Protein AF-A0A3B1J637-F1 (afdb_monomer)

Mean predicted aligned error: 10.83 Å

Secondary structure (DSSP, 8-state):
-TTTHHHHHHHHHHSTT----S-GGG-SEEEEEEEE-TT-THHHHHHHHHHHTS-TTSEEEEEEEEE-S-TT-----GGGG---TTEEEEEEEEETTTEE--SHHHHHHHHHHHHHHHHHHHTT-----------------

pLDDT: mean 76.86, std 14.6, range [42.56, 92.62]

Foldseek 3Di:
DCQCVVLVVLLCVLAPPDDDDPPLVPDQEAEQEQEDDPDDPVRLVVSQVVVVVRDLNHQYEYEYEYEDPDQPDDDPDSVVVHDRPSYHYAYFYAYPVPHTDDHPRSVVRSVVVSVVCRCVVVVVPPPPPDDDDDDDDDDDD

Radius of gyration: 21.26 Å; Cα contacts (8 Å, |Δi|>4): 160; chains: 1; bounding box: 40×29×85 Å

Solvent-accessible surface area (backbone atoms only — not comparable to full-atom values): 8952 Å² total; per-residue (Å²): 132,74,73,57,52,56,55,55,51,55,49,41,72,73,36,84,88,66,76,91,72,86,54,72,88,81,40,76,61,47,82,44,81,32,67,40,63,93,88,56,78,57,42,60,52,53,47,51,54,58,54,69,76,43,65,79,88,47,37,31,36,41,39,35,31,37,64,45,88,62,76,78,66,86,73,81,75,66,47,83,80,59,94,51,94,45,50,49,58,38,63,32,49,21,30,93,93,70,32,55,50,94,33,70,56,36,52,52,36,52,50,53,52,42,64,69,49,48,59,67,76,59,60,80,71,68,81,76,82,80,77,82,84,85,82,90,82,90,83,90,134

Nearest PDB structures (foldseek):
  6ian-assembly2_E  TM=4.634E-01  e=1.034E+00  Trypanosoma brucei equiperdum
  6jen-assembly1_A  TM=5.522E-01  e=4.646E+00  Phytolacca americana
  7cyw-assembly1_A  TM=3.442E-01  e=1.987E+00  Fagopyrum esculentum
  8dtg-assembly1_A  TM=3.415E-01  e=4.352E+00  Arabidopsis thaliana
  6llz-assembly2_B  TM=3.822E-01  e=6.440E+00  Fagopyrum esculentum

Sequence (141 aa):
NDRNDGFIRKLKEGIPGLREEFNVENCDVILVFCPVVSGSGTDVEAALKKLQDLSESKRTVLVVLHHTFDQELTVPDSSRSVNRENTLTVDCLFHEDRGLLQCYRNQEALEKVTQWIKPLVFTEFHQHSHSLSTPNTTTHS

Organism: Astyanax mexicanus (NCBI:txid7994)

Structure (mmCIF, N/CA/C/O backbone):
data_AF-A0A3B1J637-F1
#
_entry.id   AF-A0A3B1J637-F1
#
loop_
_atom_site.group_PDB
_atom_site.id
_atom_site.type_symbol
_atom_site.label_atom_id
_atom_site.label_alt_id
_atom_site.label_comp_id
_atom_site.label_asym_id
_atom_site.label_entity_id
_atom_site.label_seq_id
_atom_site.pdbx_PDB_ins_code
_atom_site.Cartn_x
_atom_site.Cartn_y
_atom_site.Cartn_z
_atom_site.occupancy
_atom_site.B_iso_or_equiv
_atom_site.auth_seq_id
_atom_site.auth_comp_id
_atom_site.auth_asym_id
_atom_site.auth_atom_id
_atom_site.pdbx_PDB_model_num
ATOM 1 N N . ASN A 1 1 ? -11.223 -6.053 -14.514 1.00 44.53 1 ASN A N 1
ATOM 2 C CA . ASN A 1 1 ? -11.078 -5.511 -13.148 1.00 44.53 1 ASN A CA 1
ATOM 3 C C . ASN A 1 1 ? -9.985 -6.224 -12.337 1.00 44.53 1 ASN A C 1
ATOM 5 O O . ASN A 1 1 ? -9.861 -5.947 -11.161 1.00 44.53 1 ASN A O 1
ATOM 9 N N . ASP A 1 2 ? -9.145 -7.057 -12.968 1.00 55.34 2 ASP A N 1
ATOM 10 C CA . ASP A 1 2 ? -8.258 -8.058 -12.332 1.00 55.34 2 ASP A CA 1
ATOM 11 C C . ASP A 1 2 ? -6.950 -7.496 -11.721 1.00 55.34 2 ASP A C 1
ATOM 13 O O . ASP A 1 2 ? -6.150 -8.211 -11.126 1.00 55.34 2 ASP A O 1
ATOM 17 N N . ARG A 1 3 ? -6.679 -6.195 -11.899 1.00 61.69 3 ARG A N 1
ATOM 18 C CA . ARG A 1 3 ? -5.343 -5.614 -11.670 1.00 61.69 3 ARG A CA 1
ATOM 19 C C . ARG A 1 3 ? -4.952 -5.540 -10.187 1.00 61.69 3 ARG A C 1
ATOM 21 O O . ARG A 1 3 ? -3.774 -5.648 -9.853 1.00 61.69 3 ARG A O 1
ATOM 28 N N . ASN A 1 4 ? -5.938 -5.368 -9.307 1.00 69.94 4 ASN A N 1
ATOM 29 C CA . ASN A 1 4 ? -5.725 -5.101 -7.880 1.00 69.94 4 ASN A CA 1
ATOM 30 C C . ASN A 1 4 ? -5.927 -6.351 -7.003 1.00 69.94 4 ASN A C 1
ATOM 32 O O . ASN A 1 4 ? -5.503 -6.377 -5.843 1.00 69.94 4 ASN A O 1
ATOM 36 N N . ASP A 1 5 ? -6.522 -7.405 -7.562 1.00 78.88 5 ASP A N 1
ATOM 37 C CA . ASP A 1 5 ? -6.975 -8.594 -6.834 1.00 78.88 5 ASP A CA 1
ATOM 38 C C . ASP A 1 5 ? -5.817 -9.333 -6.162 1.00 78.88 5 ASP A C 1
ATOM 40 O O . ASP A 1 5 ? -5.947 -9.829 -5.043 1.00 78.88 5 ASP A O 1
ATOM 44 N N . GLY A 1 6 ? -4.640 -9.341 -6.794 1.00 83.25 6 GLY A N 1
ATOM 45 C CA . GLY A 1 6 ? -3.441 -9.958 -6.231 1.00 83.25 6 GLY A CA 1
ATOM 46 C C . GLY A 1 6 ? -2.999 -9.327 -4.906 1.00 83.25 6 GLY A C 1
ATOM 47 O O . GLY A 1 6 ? -2.598 -10.051 -3.993 1.00 83.25 6 GLY A O 1
ATOM 48 N N . PHE A 1 7 ? -3.102 -8.000 -4.781 1.00 86.19 7 PHE A N 1
ATOM 49 C CA . PHE A 1 7 ? -2.750 -7.286 -3.552 1.00 86.19 7 PHE A CA 1
ATOM 50 C C . PHE A 1 7 ? -3.803 -7.516 -2.466 1.00 86.19 7 PHE A C 1
ATOM 52 O O . PHE A 1 7 ? -3.462 -7.891 -1.345 1.00 86.19 7 PHE A O 1
ATOM 59 N N . ILE A 1 8 ? -5.087 -7.367 -2.813 1.00 88.69 8 ILE A N 1
ATOM 60 C CA . ILE A 1 8 ? -6.207 -7.551 -1.878 1.00 88.69 8 ILE A CA 1
ATOM 61 C C . ILE A 1 8 ? -6.232 -8.985 -1.336 1.00 88.69 8 ILE A C 1
ATOM 63 O O . ILE A 1 8 ? -6.402 -9.186 -0.134 1.00 88.69 8 ILE A O 1
ATOM 67 N N . ARG A 1 9 ? -6.011 -9.990 -2.194 1.00 88.81 9 ARG A N 1
ATOM 68 C CA . ARG A 1 9 ? -5.948 -11.400 -1.789 1.00 88.81 9 ARG A CA 1
ATOM 69 C C . ARG A 1 9 ? -4.846 -11.643 -0.761 1.00 88.81 9 ARG A C 1
ATOM 71 O O . ARG A 1 9 ? -5.133 -12.178 0.305 1.00 88.81 9 ARG A O 1
ATOM 78 N N . LYS A 1 10 ? -3.616 -11.200 -1.043 1.00 88.25 10 LYS A N 1
ATOM 79 C CA . LYS A 1 10 ? -2.489 -11.352 -0.107 1.00 88.25 10 LYS A CA 1
ATOM 80 C C . LYS A 1 10 ? -2.729 -10.621 1.212 1.00 88.25 10 LYS A C 1
ATOM 82 O O . LYS A 1 10 ? -2.344 -11.109 2.270 1.00 88.25 10 LYS A O 1
ATOM 87 N N . LEU A 1 11 ? -3.396 -9.470 1.168 1.00 88.94 11 LEU A N 1
ATOM 88 C CA . LEU A 1 11 ? -3.747 -8.735 2.376 1.00 88.94 11 LEU A CA 1
ATOM 89 C C . LEU A 1 11 ? -4.765 -9.501 3.239 1.00 88.94 11 LEU A C 1
ATOM 91 O O . LEU A 1 11 ? -4.583 -9.600 4.451 1.00 88.94 11 LEU A O 1
ATOM 95 N N . LYS A 1 12 ? -5.794 -10.099 2.623 1.00 88.50 12 LYS A N 1
ATOM 96 C CA . LYS A 1 12 ? -6.778 -10.953 3.315 1.00 88.50 12 LYS A CA 1
ATOM 97 C C . LYS A 1 12 ? -6.132 -12.211 3.917 1.00 88.50 12 LYS A C 1
ATOM 99 O O . LYS A 1 12 ? -6.512 -12.620 5.008 1.00 88.50 12 LYS A O 1
ATOM 104 N N . GLU A 1 13 ? -5.132 -12.794 3.254 1.00 88.31 13 GLU A N 1
ATOM 105 C CA . GLU A 1 13 ? -4.339 -13.912 3.801 1.00 88.31 13 GLU A CA 1
ATOM 106 C C . GLU A 1 13 ? -3.532 -13.494 5.046 1.00 88.31 13 GLU A C 1
ATOM 108 O O . GLU A 1 13 ? -3.419 -14.259 6.003 1.00 88.31 13 GLU A O 1
ATOM 113 N N . GLY A 1 14 ? -2.994 -12.268 5.060 1.00 84.94 14 GLY A N 1
ATOM 114 C CA . GLY A 1 14 ? -2.208 -11.728 6.176 1.00 84.94 14 GLY A CA 1
ATOM 115 C C . GLY A 1 14 ? -3.028 -11.203 7.364 1.00 84.94 14 GLY A C 1
ATOM 116 O O . GLY A 1 14 ? -2.473 -11.029 8.458 1.00 84.94 14 GLY A O 1
ATOM 117 N N . ILE A 1 15 ? -4.327 -10.946 7.165 1.00 86.88 15 ILE A N 1
ATOM 118 C CA . ILE A 1 15 ? -5.252 -10.386 8.161 1.00 86.88 15 ILE A CA 1
ATOM 119 C C . ILE A 1 15 ? -6.551 -11.211 8.191 1.00 86.88 15 ILE A C 1
ATOM 121 O O . ILE A 1 15 ? -7.513 -10.892 7.484 1.00 86.88 15 ILE A O 1
ATOM 125 N N . PRO A 1 16 ? -6.619 -12.254 9.037 1.00 83.00 16 PRO A N 1
ATOM 126 C CA . PRO A 1 16 ? -7.848 -13.013 9.233 1.00 83.00 16 PRO A CA 1
ATOM 127 C C . PRO A 1 16 ? -9.008 -12.098 9.648 1.00 83.00 16 PRO A C 1
ATOM 129 O O . PRO A 1 16 ? -8.856 -11.266 10.538 1.00 83.00 16 PRO A O 1
ATOM 132 N N . GLY A 1 17 ? -10.168 -12.254 9.005 1.00 83.44 17 GLY A N 1
ATOM 133 C CA . GLY A 1 17 ? -11.367 -11.454 9.288 1.00 83.44 17 GLY A CA 1
ATOM 134 C C . GLY A 1 17 ? -11.489 -10.150 8.492 1.00 83.44 17 GLY A C 1
ATOM 135 O O . GLY A 1 17 ? -12.528 -9.496 8.577 1.00 83.44 17 GLY A O 1
ATOM 136 N N . LEU A 1 18 ? -10.492 -9.791 7.673 1.00 86.62 18 LEU A N 1
ATOM 137 C CA . LEU A 1 18 ? -10.594 -8.647 6.768 1.00 86.62 18 LEU A CA 1
ATOM 138 C C . LEU A 1 18 ? -11.692 -8.883 5.717 1.00 86.62 18 LEU A C 1
ATOM 140 O O . LEU A 1 18 ? -11.646 -9.852 4.954 1.00 86.62 18 LEU A O 1
ATOM 144 N N . ARG A 1 19 ? -12.669 -7.975 5.660 1.00 87.38 19 ARG A N 1
ATOM 145 C CA . ARG A 1 19 ? -13.766 -7.990 4.685 1.00 87.38 19 ARG A CA 1
ATOM 146 C C . ARG A 1 19 ? -13.602 -6.849 3.694 1.00 87.38 19 ARG A C 1
ATOM 148 O O . ARG A 1 19 ? -13.084 -5.792 4.030 1.00 87.38 19 ARG A O 1
ATOM 155 N N . GLU A 1 20 ? -14.030 -7.096 2.467 1.00 88.00 20 GLU A N 1
ATOM 156 C CA . GLU A 1 20 ? -14.083 -6.071 1.433 1.00 88.00 20 GLU A CA 1
ATOM 157 C C . GLU A 1 20 ? -15.472 -5.444 1.431 1.00 88.00 20 GLU A C 1
ATOM 159 O O . GLU A 1 20 ? -16.475 -6.156 1.465 1.00 88.00 20 GLU A O 1
ATOM 164 N N . GLU A 1 21 ? -15.504 -4.119 1.421 1.00 88.19 21 GLU A N 1
ATOM 165 C CA . GLU A 1 21 ? -16.708 -3.304 1.407 1.00 88.19 21 GLU A CA 1
ATOM 166 C C . GLU A 1 21 ? -16.495 -2.190 0.380 1.00 88.19 21 GLU A C 1
ATOM 168 O O . GLU A 1 21 ? -15.403 -1.629 0.266 1.00 88.19 21 GLU A O 1
ATOM 173 N N . PHE A 1 22 ? -17.528 -1.913 -0.407 1.00 82.81 22 PHE A N 1
ATOM 174 C CA . PHE A 1 22 ? -17.473 -0.948 -1.504 1.00 82.81 22 PHE A CA 1
ATOM 175 C C . PHE A 1 22 ? -18.165 0.363 -1.138 1.00 82.81 22 PHE A C 1
ATOM 177 O O . PHE A 1 22 ? -17.918 1.389 -1.775 1.00 82.81 22 PHE A O 1
ATOM 184 N N . ASN A 1 23 ? -18.999 0.358 -0.096 1.00 85.62 23 ASN A N 1
ATOM 185 C CA . ASN A 1 23 ? -19.481 1.581 0.510 1.00 85.62 23 ASN A CA 1
ATOM 186 C C . ASN A 1 23 ? -18.392 2.177 1.410 1.00 85.62 23 ASN A C 1
ATOM 188 O O . ASN A 1 23 ? -18.147 1.709 2.521 1.00 85.62 23 ASN A O 1
ATOM 192 N N . VAL A 1 24 ? -17.790 3.267 0.933 1.00 80.38 24 VAL A N 1
ATOM 193 C CA . VAL A 1 24 ? -16.737 4.009 1.633 1.00 80.38 24 VAL A CA 1
ATOM 194 C C . VAL A 1 24 ? -17.122 4.350 3.072 1.00 80.38 24 VAL A C 1
ATOM 196 O O . VAL A 1 24 ? -16.243 4.342 3.927 1.00 80.38 24 VAL A O 1
ATOM 199 N N . GLU A 1 25 ? -18.394 4.621 3.374 1.00 82.62 25 GLU A N 1
ATOM 200 C CA . GLU A 1 25 ? -18.876 4.973 4.718 1.00 82.62 25 GLU A CA 1
ATOM 201 C C . GLU A 1 25 ? -18.798 3.803 5.704 1.00 82.62 25 GLU A C 1
ATOM 203 O O . GLU A 1 25 ? -18.481 4.022 6.873 1.00 82.62 25 GLU A O 1
ATOM 208 N N . ASN A 1 26 ? -18.960 2.575 5.218 1.00 86.00 26 ASN A N 1
ATOM 209 C CA . ASN A 1 26 ? -18.907 1.353 6.021 1.00 86.00 26 ASN A CA 1
ATOM 210 C C . ASN A 1 26 ? -17.478 0.808 6.189 1.00 86.00 26 ASN A C 1
ATOM 212 O O . ASN A 1 26 ? -17.262 -0.112 6.972 1.00 86.00 26 ASN A O 1
ATOM 216 N N . CYS A 1 27 ? -16.498 1.359 5.465 1.00 87.00 27 CYS A N 1
ATOM 217 C CA . CYS A 1 27 ? -15.108 0.921 5.551 1.00 87.00 27 CYS A CA 1
ATOM 218 C C . CYS A 1 27 ? -14.373 1.530 6.753 1.00 87.00 27 CYS A C 1
ATOM 220 O O . CYS A 1 27 ? -14.361 2.754 6.929 1.00 87.00 27 CYS A O 1
ATOM 222 N N . ASP A 1 28 ? -13.648 0.688 7.492 1.00 87.56 28 ASP A N 1
ATOM 223 C CA . ASP A 1 28 ? -12.668 1.114 8.502 1.00 87.56 28 ASP A CA 1
ATOM 224 C C . ASP A 1 28 ? -11.366 1.622 7.866 1.00 87.56 28 ASP A C 1
ATOM 226 O O . ASP A 1 28 ? -10.693 2.512 8.395 1.00 87.56 28 ASP A O 1
ATOM 230 N N . VAL A 1 29 ? -11.011 1.044 6.713 1.00 88.38 29 VAL A N 1
ATOM 231 C CA . VAL A 1 29 ? -9.815 1.369 5.932 1.00 88.38 29 VAL A CA 1
ATOM 232 C C . VAL A 1 29 ? -10.167 1.441 4.454 1.00 88.38 29 VAL A C 1
ATOM 234 O O . VAL A 1 29 ? -10.853 0.569 3.926 1.00 88.38 29 VAL A O 1
ATOM 237 N N . ILE A 1 30 ? -9.659 2.465 3.773 1.00 89.44 30 ILE A N 1
ATOM 238 C CA . ILE A 1 30 ? -9.839 2.657 2.333 1.00 89.44 30 ILE A CA 1
ATOM 239 C C . ILE A 1 30 ? -8.529 2.313 1.621 1.00 89.44 30 ILE A C 1
ATOM 241 O O . ILE A 1 30 ? -7.479 2.850 1.969 1.00 89.44 30 ILE A O 1
ATOM 245 N N . LEU A 1 31 ? -8.577 1.438 0.616 1.00 89.50 31 LEU A N 1
ATOM 246 C CA . LEU A 1 31 ? -7.442 1.160 -0.268 1.00 89.50 31 LEU A CA 1
ATOM 247 C C . LEU A 1 31 ? -7.596 1.964 -1.563 1.00 89.50 31 LEU A C 1
ATOM 249 O O . LEU A 1 31 ? -8.600 1.834 -2.261 1.00 89.50 31 LEU A O 1
ATOM 253 N N . VAL A 1 32 ? -6.593 2.770 -1.903 1.00 88.19 32 VAL A N 1
ATOM 254 C CA . VAL A 1 32 ? -6.544 3.547 -3.146 1.00 88.19 32 VAL A CA 1
ATOM 255 C C . VAL A 1 32 ? -5.395 3.031 -3.998 1.00 88.19 32 VAL A C 1
ATOM 257 O O . VAL A 1 32 ? -4.235 3.159 -3.622 1.00 88.19 32 VAL A O 1
ATOM 260 N N . PHE A 1 33 ? -5.712 2.452 -5.154 1.00 87.25 33 PHE A N 1
ATOM 261 C CA . PHE A 1 33 ? -4.713 1.967 -6.105 1.00 87.25 33 PHE A CA 1
ATOM 262 C C . PHE A 1 33 ? -4.384 3.050 -7.133 1.00 87.25 33 PHE A C 1
ATOM 264 O O . PHE A 1 33 ? -5.271 3.551 -7.824 1.00 87.25 33 PHE A O 1
ATOM 271 N N . CYS A 1 34 ? -3.102 3.383 -7.246 1.00 86.44 34 CYS A N 1
ATOM 272 C CA . CYS A 1 34 ? -2.575 4.385 -8.161 1.00 86.44 34 CYS A CA 1
ATOM 273 C C . CYS A 1 34 ? -1.557 3.736 -9.109 1.00 86.44 34 CYS A C 1
ATOM 275 O O . CYS A 1 34 ? -0.372 3.679 -8.776 1.00 86.44 34 CYS A O 1
ATOM 277 N N . PRO A 1 35 ? -1.981 3.206 -10.269 1.00 82.12 35 PRO A N 1
ATOM 278 C CA . PRO A 1 35 ? -1.044 2.751 -11.285 1.00 82.12 35 PRO A CA 1
ATOM 279 C C . PRO A 1 35 ? -0.241 3.924 -11.839 1.00 82.12 35 PRO A C 1
ATOM 281 O O . PRO A 1 35 ? -0.808 4.876 -12.360 1.00 82.12 35 PRO A O 1
ATOM 284 N N . VAL A 1 36 ? 1.081 3.830 -11.729 1.00 78.25 36 VAL A N 1
ATOM 285 C CA . VAL A 1 36 ? 2.037 4.752 -12.335 1.00 78.25 36 VAL A CA 1
ATOM 286 C C . VAL A 1 36 ? 2.563 4.084 -13.593 1.00 78.25 36 VAL A C 1
ATOM 288 O O . VAL A 1 36 ? 3.385 3.163 -13.549 1.00 78.25 36 VAL A O 1
ATOM 291 N N . VAL A 1 37 ? 2.051 4.546 -14.726 1.00 65.88 37 VAL A N 1
ATOM 292 C CA . VAL A 1 37 ? 2.668 4.309 -16.027 1.00 65.88 37 VAL A CA 1
ATOM 293 C C . VAL A 1 37 ? 3.708 5.403 -16.230 1.00 65.88 37 VAL A C 1
ATOM 295 O O . VAL A 1 37 ? 3.439 6.590 -16.061 1.00 65.88 37 VAL A O 1
ATOM 298 N N . SER A 1 38 ? 4.940 4.997 -16.509 1.00 54.78 38 SER A N 1
ATOM 299 C CA . SER A 1 38 ? 6.074 5.893 -16.717 1.00 54.78 38 SER A CA 1
ATOM 300 C C . SER A 1 38 ? 5.726 6.998 -17.725 1.00 54.78 38 SER A C 1
ATOM 302 O O . SER A 1 38 ? 5.526 6.723 -18.904 1.00 54.78 38 SER A O 1
ATOM 304 N N . GLY A 1 39 ? 5.669 8.257 -17.268 1.00 53.75 39 GLY A N 1
ATOM 305 C CA . GLY A 1 39 ? 5.549 9.415 -18.164 1.00 53.75 39 GLY A CA 1
ATOM 306 C C . GLY A 1 39 ? 4.815 10.642 -17.626 1.00 53.75 39 GLY A C 1
ATOM 307 O O . GLY A 1 39 ? 5.074 11.741 -18.111 1.00 53.75 39 GLY A O 1
ATOM 308 N N . SER A 1 40 ? 3.952 10.518 -16.618 1.00 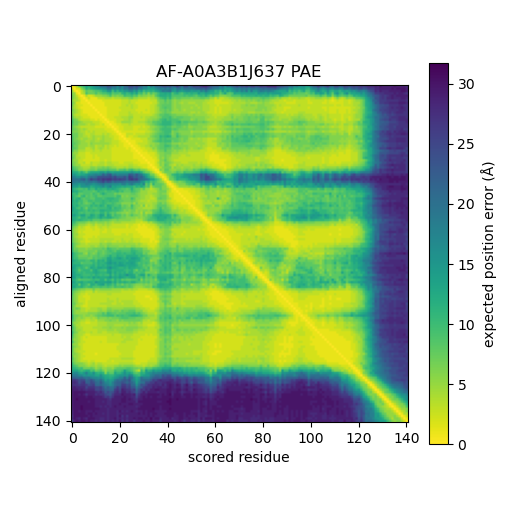52.44 40 SER A N 1
ATOM 309 C CA . SER A 1 40 ? 3.200 11.673 -16.118 1.00 52.44 40 SER A CA 1
ATOM 310 C C . SER A 1 40 ? 2.994 11.607 -14.610 1.00 52.44 40 SER A C 1
ATOM 312 O O . SER A 1 40 ? 2.316 10.726 -14.100 1.00 52.44 40 SER A O 1
ATOM 314 N N . GLY A 1 41 ? 3.523 12.590 -13.875 1.00 55.19 41 GLY A N 1
ATOM 315 C CA . GLY A 1 41 ? 3.244 12.773 -12.440 1.00 55.19 41 GLY A CA 1
ATOM 316 C C . GLY A 1 41 ? 1.765 13.042 -12.108 1.00 55.19 41 GLY A C 1
ATOM 317 O O . GLY A 1 41 ? 1.420 13.223 -10.945 1.00 55.19 41 GLY A O 1
ATOM 318 N N . THR A 1 42 ? 0.889 13.042 -13.117 1.00 62.44 42 THR A N 1
ATOM 319 C CA . THR A 1 42 ? -0.553 13.272 -13.017 1.00 62.44 42 THR A CA 1
ATOM 320 C C . THR A 1 42 ? -1.286 12.167 -12.273 1.00 62.44 42 THR A C 1
ATOM 322 O O . THR A 1 42 ? -2.285 12.452 -11.620 1.00 62.44 42 THR A O 1
ATOM 325 N N . ASP A 1 43 ? -0.822 10.918 -12.352 1.00 70.50 43 ASP A N 1
ATOM 326 C CA . ASP A 1 43 ? -1.568 9.789 -11.785 1.00 70.50 43 ASP A CA 1
ATOM 327 C C . ASP A 1 43 ? -1.535 9.812 -10.253 1.00 70.50 43 ASP A C 1
ATOM 329 O O . ASP A 1 43 ? -2.568 9.653 -9.597 1.00 70.50 43 ASP A O 1
ATOM 333 N N . VAL A 1 44 ? -0.366 10.124 -9.682 1.00 69.31 44 VAL A N 1
ATOM 334 C CA . VAL A 1 44 ? -0.193 10.286 -8.232 1.00 69.31 44 VAL A CA 1
ATOM 335 C C . VAL A 1 44 ? -0.945 11.518 -7.733 1.00 69.31 44 VAL A C 1
ATOM 337 O O . VAL A 1 44 ? -1.652 11.435 -6.732 1.00 69.31 44 VAL A O 1
ATOM 340 N N . GLU A 1 45 ? -0.868 12.646 -8.443 1.00 73.00 45 GLU A N 1
ATOM 341 C CA . GLU A 1 45 ? -1.595 13.867 -8.073 1.00 73.00 45 GLU A CA 1
ATOM 342 C C . GLU A 1 45 ? -3.121 13.676 -8.131 1.00 73.00 45 GLU A C 1
ATOM 344 O O . GLU A 1 45 ? -3.846 14.108 -7.234 1.00 73.00 45 GLU A O 1
ATOM 349 N N . ALA A 1 46 ? -3.631 12.958 -9.136 1.00 76.62 46 ALA A N 1
ATOM 350 C CA . ALA A 1 46 ? -5.048 12.625 -9.235 1.00 76.62 46 ALA A CA 1
ATOM 351 C C . ALA A 1 46 ? -5.502 11.681 -8.111 1.00 76.62 46 ALA A C 1
ATOM 353 O O . ALA A 1 46 ? -6.607 11.839 -7.582 1.00 76.62 46 ALA A O 1
ATOM 354 N N . ALA A 1 47 ? -4.662 10.716 -7.721 1.00 76.44 47 ALA A N 1
ATOM 355 C CA . ALA A 1 47 ? -4.923 9.873 -6.559 1.00 76.44 47 ALA A CA 1
ATOM 356 C C . ALA A 1 47 ? -4.946 10.704 -5.268 1.00 76.44 47 ALA A C 1
ATOM 358 O O . ALA A 1 47 ? -5.880 10.575 -4.482 1.00 76.44 47 ALA A O 1
ATOM 359 N N . LEU A 1 48 ? -3.989 11.618 -5.089 1.00 73.06 48 LEU A N 1
ATOM 360 C CA . LEU A 1 48 ? -3.942 12.554 -3.962 1.00 73.06 48 LEU A CA 1
ATOM 361 C C . LEU A 1 48 ? -5.179 13.448 -3.884 1.00 73.06 48 LEU A C 1
ATOM 363 O O . LEU A 1 48 ? -5.727 13.637 -2.802 1.00 73.06 48 LEU A O 1
ATOM 367 N N . LYS A 1 49 ? -5.669 13.954 -5.016 1.00 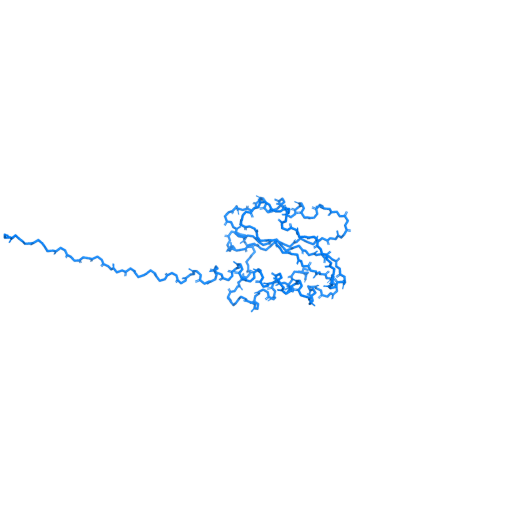76.00 49 LYS A N 1
ATOM 368 C CA . LYS A 1 49 ? -6.902 14.743 -5.046 1.00 76.00 49 LYS A CA 1
ATOM 369 C C . LYS A 1 49 ? -8.109 13.923 -4.585 1.00 76.00 49 LYS A C 1
ATOM 371 O O . LYS A 1 49 ? -8.860 14.375 -3.732 1.00 76.00 49 LYS A O 1
ATOM 376 N N . LYS A 1 50 ? -8.243 12.682 -5.063 1.00 76.62 50 LYS A N 1
ATOM 377 C CA . LYS A 1 50 ? -9.291 11.763 -4.580 1.00 76.62 50 LYS A CA 1
ATOM 378 C C . LYS A 1 50 ? -9.152 11.463 -3.087 1.00 76.62 50 LYS A C 1
ATOM 380 O O . LYS A 1 50 ? -10.158 11.274 -2.418 1.00 76.62 50 LYS A O 1
ATOM 385 N N . LEU A 1 51 ? -7.925 11.417 -2.562 1.00 76.25 51 LEU A N 1
ATOM 386 C CA . LEU A 1 51 ? -7.676 11.244 -1.130 1.00 76.25 51 LEU A CA 1
ATOM 387 C C . LEU A 1 51 ? -8.142 12.446 -0.302 1.00 76.25 51 LEU A C 1
ATOM 389 O O . LEU A 1 51 ? -8.580 12.241 0.825 1.00 76.25 51 LEU A O 1
ATOM 393 N N . GLN A 1 52 ? -8.056 13.667 -0.838 1.00 73.06 52 GLN A N 1
ATOM 394 C CA . GLN A 1 52 ? -8.556 14.879 -0.173 1.00 73.06 52 GLN A CA 1
ATOM 395 C C . GLN A 1 52 ? -10.086 14.908 -0.092 1.00 73.06 52 GLN A C 1
ATOM 397 O O . GLN A 1 52 ? -10.631 15.450 0.863 1.00 73.06 52 GLN A O 1
ATOM 402 N N . ASP A 1 53 ? -10.776 14.286 -1.052 1.00 76.81 53 ASP A N 1
ATOM 403 C CA . ASP A 1 53 ? -12.239 14.157 -1.029 1.00 76.81 53 ASP A CA 1
ATOM 404 C C . ASP A 1 53 ? -12.726 13.131 0.019 1.00 76.81 53 ASP A C 1
ATOM 406 O O . ASP A 1 53 ? -13.912 13.082 0.351 1.00 76.81 53 ASP A O 1
ATOM 410 N N . LEU A 1 54 ? -11.827 12.295 0.556 1.00 76.31 54 LEU A N 1
ATOM 411 C CA . LEU A 1 54 ? -12.145 11.339 1.616 1.00 76.31 54 LEU A CA 1
ATOM 412 C C . LEU A 1 54 ? -12.065 12.000 2.992 1.00 76.31 54 LEU A C 1
ATOM 414 O O . LEU A 1 54 ? -11.183 12.807 3.270 1.00 76.31 54 LEU A O 1
ATOM 418 N N . SER A 1 55 ? -12.945 11.577 3.902 1.00 73.19 55 SER A N 1
ATOM 419 C CA . SER A 1 55 ? -12.937 12.070 5.281 1.00 73.19 55 SER A CA 1
ATOM 420 C C . SER A 1 55 ? -11.563 11.890 5.935 1.00 73.19 55 SER A C 1
ATOM 422 O O . SER A 1 55 ? -11.013 10.787 5.957 1.00 73.19 55 SER A O 1
ATOM 424 N N . GLU A 1 56 ? -11.011 12.959 6.512 1.00 73.38 56 GLU A N 1
ATOM 425 C CA . GLU A 1 56 ? -9.697 12.949 7.169 1.00 73.38 56 GLU A CA 1
ATOM 426 C C . GLU A 1 56 ? -9.612 11.977 8.354 1.00 73.38 56 GLU A C 1
ATOM 428 O O . GLU A 1 56 ? -8.518 11.544 8.709 1.00 73.38 56 GLU A O 1
ATOM 433 N N . SER A 1 57 ? -10.754 11.573 8.918 1.00 76.44 57 SER A N 1
ATOM 434 C CA . SER A 1 57 ? -10.839 10.585 9.997 1.00 76.44 57 SER A CA 1
ATOM 435 C C 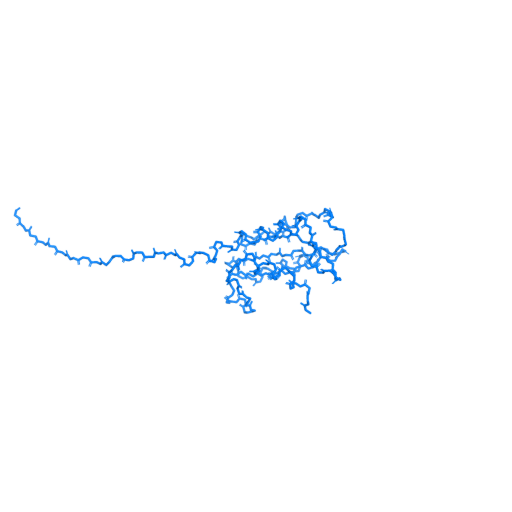. SER A 1 57 ? -10.643 9.141 9.525 1.00 76.44 57 SER A C 1
ATOM 437 O O . SER A 1 57 ? -10.297 8.276 10.332 1.00 76.44 57 SER A O 1
ATOM 439 N N . LYS A 1 58 ? -10.842 8.855 8.230 1.00 83.00 58 LYS A N 1
ATOM 440 C CA . LYS A 1 58 ? -10.720 7.497 7.695 1.00 83.00 58 LYS A CA 1
ATOM 441 C C . LYS A 1 58 ? -9.285 7.170 7.328 1.00 83.00 58 LYS A C 1
ATOM 443 O O . LYS A 1 58 ? -8.652 7.831 6.501 1.00 83.00 58 LYS A O 1
ATOM 448 N N . ARG A 1 59 ? -8.808 6.063 7.893 1.00 88.19 59 ARG A N 1
ATOM 449 C CA . ARG A 1 59 ? -7.527 5.465 7.541 1.00 88.19 59 ARG A CA 1
ATOM 450 C C . ARG A 1 59 ? -7.518 5.097 6.066 1.00 88.19 59 ARG A C 1
ATOM 452 O O . ARG A 1 59 ? -8.393 4.382 5.585 1.00 88.19 59 ARG A O 1
ATOM 459 N N . THR A 1 60 ? -6.527 5.601 5.345 1.00 90.06 60 THR A N 1
ATOM 460 C CA . THR A 1 60 ? -6.368 5.334 3.920 1.00 90.06 60 THR A CA 1
ATOM 461 C C . THR A 1 60 ? -4.997 4.743 3.615 1.00 90.06 60 THR A C 1
ATOM 463 O O . THR A 1 60 ? -3.997 5.157 4.191 1.00 90.06 60 THR A O 1
ATOM 466 N N . VAL A 1 61 ? -4.937 3.781 2.699 1.00 91.00 61 VAL A N 1
ATOM 467 C CA . VAL A 1 61 ? -3.684 3.254 2.154 1.00 91.00 61 VAL A CA 1
ATOM 468 C C . VAL A 1 61 ? -3.613 3.606 0.678 1.00 91.00 61 VAL A C 1
ATOM 470 O O . VAL A 1 61 ? -4.444 3.150 -0.106 1.00 91.00 61 VAL A O 1
ATOM 473 N N . LEU A 1 62 ? -2.614 4.394 0.294 1.00 90.62 62 LEU A N 1
ATOM 474 C CA . LEU A 1 62 ? -2.275 4.650 -1.099 1.00 90.62 62 LEU A CA 1
ATOM 475 C C . LEU A 1 62 ? -1.275 3.591 -1.573 1.00 90.62 62 LEU A C 1
ATOM 477 O O . LEU A 1 62 ? -0.127 3.565 -1.133 1.00 90.62 62 LEU A O 1
ATOM 481 N N . VAL A 1 63 ? -1.718 2.722 -2.476 1.00 90.25 63 VAL A N 1
ATOM 482 C CA . VAL A 1 63 ? -0.895 1.693 -3.115 1.00 90.25 63 VAL A CA 1
ATOM 483 C C . VAL A 1 63 ? -0.479 2.200 -4.491 1.00 90.25 63 VAL A C 1
ATOM 485 O O . VAL A 1 63 ? -1.271 2.194 -5.435 1.00 90.25 63 VAL A O 1
ATOM 488 N N . VAL A 1 64 ? 0.766 2.652 -4.605 1.00 88.56 64 VAL A N 1
ATOM 489 C CA . VAL A 1 64 ? 1.347 3.132 -5.862 1.00 88.56 64 VAL A CA 1
ATOM 490 C C . VAL A 1 64 ? 1.883 1.929 -6.636 1.00 88.56 64 VAL A C 1
ATOM 492 O O . VAL A 1 64 ? 2.794 1.248 -6.175 1.00 88.56 64 VAL A O 1
ATOM 495 N N . LEU A 1 65 ? 1.296 1.627 -7.793 1.00 88.00 65 LEU A N 1
ATOM 496 C CA . LEU A 1 65 ? 1.648 0.469 -8.619 1.00 88.00 65 LEU A CA 1
ATOM 497 C C . LEU A 1 65 ? 2.547 0.915 -9.775 1.00 88.00 65 LEU A C 1
ATOM 499 O O . LEU A 1 65 ? 2.065 1.397 -10.795 1.00 88.00 65 LEU A O 1
ATOM 503 N N . HIS A 1 66 ? 3.852 0.726 -9.633 1.00 87.62 66 HIS A N 1
ATOM 504 C CA . HIS A 1 66 ? 4.840 1.013 -10.668 1.00 87.62 66 HIS A CA 1
ATOM 505 C C . HIS A 1 66 ? 4.832 -0.095 -11.714 1.00 87.62 66 HIS A C 1
ATOM 507 O O . HIS A 1 66 ? 5.145 -1.251 -11.409 1.00 87.62 66 HIS A O 1
ATOM 513 N N . HIS A 1 67 ? 4.468 0.257 -12.946 1.00 86.44 67 HIS A N 1
ATOM 514 C CA . HIS A 1 67 ? 4.445 -0.697 -14.046 1.00 86.44 67 HIS A CA 1
ATOM 515 C C . HIS A 1 67 ? 5.869 -1.048 -14.499 1.00 86.44 67 HIS A C 1
ATOM 517 O O . HIS A 1 67 ? 6.579 -0.207 -15.050 1.00 86.44 67 HIS A O 1
ATOM 523 N N . THR A 1 68 ? 6.296 -2.290 -14.270 1.00 85.44 68 THR A N 1
ATOM 524 C CA . THR A 1 68 ? 7.637 -2.764 -14.633 1.00 85.44 68 THR A CA 1
ATOM 525 C C . THR A 1 68 ? 7.705 -4.289 -14.704 1.00 85.44 68 THR A C 1
ATOM 527 O O . THR A 1 68 ? 6.950 -4.992 -14.037 1.00 85.44 68 THR A O 1
ATOM 530 N N . PHE A 1 69 ? 8.655 -4.812 -15.480 1.00 83.56 69 PHE A N 1
ATOM 531 C CA . PHE A 1 69 ? 9.082 -6.214 -15.396 1.00 83.56 69 PHE A CA 1
ATOM 532 C C . PHE A 1 69 ? 10.256 -6.423 -14.430 1.00 83.56 69 PHE A C 1
ATOM 534 O O . PHE A 1 69 ? 10.493 -7.550 -13.991 1.00 83.56 69 PHE A O 1
ATOM 541 N N . ASP A 1 70 ? 10.996 -5.357 -14.126 1.00 84.50 70 ASP A N 1
ATOM 542 C CA . ASP A 1 70 ? 12.173 -5.382 -13.265 1.00 84.50 70 ASP A CA 1
ATOM 543 C C . ASP A 1 70 ? 11.749 -5.450 -11.793 1.00 84.50 70 ASP A C 1
ATOM 545 O O . ASP A 1 70 ? 11.125 -4.528 -11.271 1.00 84.50 70 ASP A O 1
ATOM 549 N N . GLN A 1 71 ? 12.083 -6.558 -11.130 1.00 82.94 71 GLN A N 1
ATOM 550 C CA . GLN A 1 71 ? 11.759 -6.818 -9.725 1.00 82.94 71 GLN A CA 1
ATOM 551 C C . GLN A 1 71 ? 12.679 -6.081 -8.745 1.00 82.94 71 GLN A C 1
ATOM 553 O O . GLN A 1 71 ? 12.337 -5.969 -7.565 1.00 82.94 71 GLN A O 1
ATOM 558 N N . GLU A 1 72 ? 13.818 -5.587 -9.228 1.00 81.69 72 GLU A N 1
ATOM 559 C CA . GLU A 1 72 ? 14.838 -4.873 -8.459 1.00 81.69 72 GLU A CA 1
ATOM 560 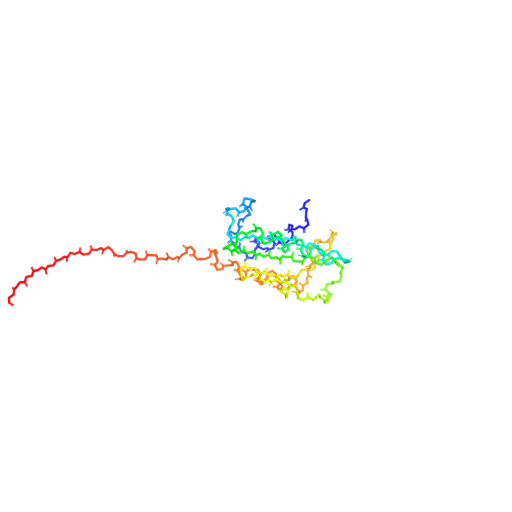C C . GLU A 1 72 ? 14.804 -3.361 -8.722 1.00 81.69 72 GLU A C 1
ATOM 562 O O . GLU A 1 72 ? 15.581 -2.610 -8.126 1.00 81.69 72 GLU A O 1
ATOM 567 N N . LEU A 1 73 ? 13.865 -2.900 -9.563 1.00 80.75 73 LEU A N 1
ATOM 568 C CA . LEU A 1 73 ? 13.693 -1.493 -9.910 1.00 80.75 73 LEU A CA 1
ATOM 569 C C . LEU A 1 73 ? 13.704 -0.643 -8.643 1.00 80.75 73 LEU A C 1
ATOM 571 O O . LEU A 1 73 ? 12.881 -0.838 -7.753 1.00 80.75 73 LEU A O 1
ATOM 575 N N . THR A 1 74 ? 14.592 0.338 -8.547 1.00 77.25 74 THR A N 1
ATOM 576 C CA . THR A 1 74 ? 14.555 1.300 -7.442 1.00 77.25 74 THR A CA 1
ATOM 577 C C . THR A 1 74 ? 13.561 2.40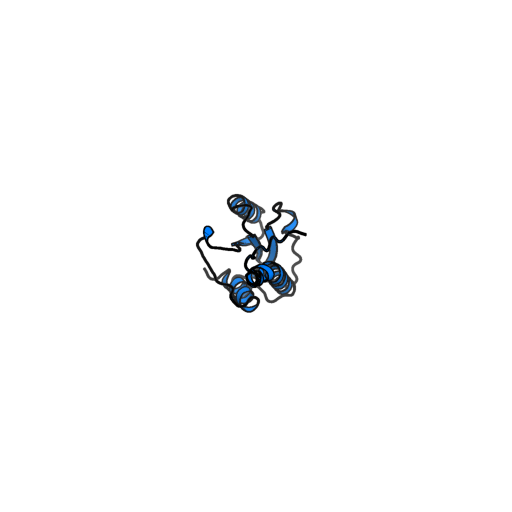1 -7.787 1.00 77.25 74 THR A C 1
ATOM 579 O O . THR A 1 74 ? 13.755 3.121 -8.762 1.00 77.25 74 THR A O 1
ATOM 582 N N . VAL A 1 75 ? 12.484 2.511 -7.008 1.00 75.56 75 VAL A N 1
ATOM 583 C CA . VAL A 1 75 ? 11.480 3.572 -7.168 1.00 75.56 75 VAL A CA 1
ATOM 584 C C . VAL A 1 75 ? 11.673 4.616 -6.070 1.00 75.56 75 VAL A C 1
ATOM 586 O O . VAL A 1 75 ? 12.064 4.249 -4.956 1.00 75.56 75 VAL A O 1
ATOM 589 N N . PRO A 1 76 ? 11.453 5.907 -6.364 1.00 73.50 76 PRO A N 1
ATOM 590 C CA . PRO A 1 76 ? 11.440 6.931 -5.331 1.00 73.50 76 PRO A CA 1
ATOM 591 C C . PRO A 1 76 ? 10.320 6.653 -4.321 1.00 73.50 76 PRO A C 1
ATOM 593 O O . PRO A 1 76 ? 9.268 6.134 -4.683 1.00 73.50 76 PRO A O 1
ATOM 596 N N . ASP A 1 77 ? 10.561 7.010 -3.061 1.00 76.19 77 ASP A N 1
ATOM 597 C CA . ASP A 1 77 ? 9.581 6.872 -1.983 1.00 76.19 77 ASP A CA 1
ATOM 598 C C . ASP A 1 77 ? 8.427 7.864 -2.185 1.00 76.19 77 ASP A C 1
ATOM 600 O O . ASP A 1 77 ? 8.591 9.077 -1.988 1.00 76.19 77 ASP A O 1
ATOM 604 N N . SER A 1 78 ? 7.265 7.344 -2.590 1.00 78.38 78 SER A N 1
ATOM 605 C CA . SER A 1 78 ? 6.084 8.154 -2.905 1.00 78.38 78 SER A CA 1
ATOM 606 C C . SER A 1 78 ? 5.427 8.755 -1.660 1.00 78.38 78 SER A C 1
ATOM 608 O O . SER A 1 78 ? 4.641 9.696 -1.776 1.00 78.38 78 SER A O 1
ATOM 610 N N . SER A 1 79 ? 5.764 8.273 -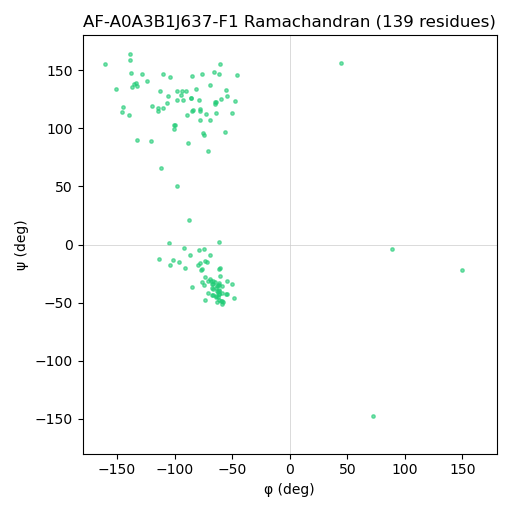0.455 1.00 75.38 79 SER A N 1
ATOM 611 C CA . SER A 1 79 ? 5.223 8.819 0.798 1.00 75.38 79 SER A CA 1
ATOM 612 C C . SER A 1 79 ? 5.564 10.299 0.993 1.00 75.38 79 SER A C 1
ATOM 614 O O . SER A 1 79 ? 4.786 11.043 1.583 1.00 75.38 79 SER A O 1
ATOM 616 N N . ARG A 1 80 ? 6.680 10.760 0.413 1.00 72.50 80 ARG A N 1
ATOM 617 C CA . ARG A 1 80 ? 7.130 12.160 0.457 1.00 72.50 80 ARG A CA 1
ATOM 618 C C . ARG A 1 80 ? 6.154 13.146 -0.184 1.00 72.50 80 ARG A C 1
ATOM 620 O O . ARG A 1 80 ? 6.222 14.336 0.109 1.00 72.50 80 ARG A O 1
ATOM 627 N N . SER A 1 81 ? 5.276 12.670 -1.062 1.00 68.38 81 SER A N 1
ATOM 628 C CA . SER A 1 81 ? 4.281 13.490 -1.757 1.00 68.38 81 SER A CA 1
ATOM 629 C C . SER A 1 81 ? 2.936 13.551 -1.027 1.00 68.38 81 SER A C 1
ATOM 631 O O . SER A 1 81 ? 2.037 14.256 -1.480 1.00 68.38 81 SER A O 1
ATOM 633 N N . VAL A 1 82 ? 2.779 12.834 0.091 1.00 74.31 82 VAL A N 1
ATOM 634 C CA . VAL A 1 82 ? 1.513 12.727 0.823 1.00 74.31 82 VAL A CA 1
ATOM 635 C C . VAL A 1 82 ? 1.607 13.470 2.153 1.00 74.31 82 VAL A C 1
ATOM 637 O O . VAL A 1 82 ? 2.374 13.095 3.033 1.00 74.31 82 VAL A O 1
ATOM 640 N N . ASN A 1 83 ? 0.787 14.508 2.327 1.00 70.50 83 ASN A N 1
ATOM 641 C CA . ASN A 1 83 ? 0.697 15.277 3.572 1.00 70.50 83 ASN A CA 1
ATOM 642 C C . ASN A 1 83 ? -0.660 15.041 4.259 1.00 70.50 83 ASN A C 1
ATOM 644 O O . ASN A 1 83 ? -1.508 15.929 4.295 1.00 70.50 83 ASN A O 1
ATOM 648 N N . ARG A 1 84 ? -0.908 13.806 4.717 1.00 76.12 84 ARG A N 1
ATOM 649 C CA . ARG A 1 84 ? -2.140 13.423 5.429 1.00 76.12 84 ARG A CA 1
ATOM 650 C C . ARG A 1 84 ? -1.825 12.362 6.482 1.00 76.12 84 ARG A C 1
ATOM 652 O O . ARG A 1 84 ? -1.482 11.239 6.127 1.00 76.12 84 ARG A O 1
ATOM 659 N N . GLU A 1 85 ? -1.977 12.700 7.765 1.00 74.88 85 GLU A N 1
ATOM 660 C CA . GLU A 1 85 ? -1.548 11.852 8.896 1.00 74.88 85 GLU A CA 1
ATOM 661 C C . GLU A 1 85 ? -2.201 10.459 8.909 1.00 74.88 85 GLU A C 1
ATOM 663 O O . GLU A 1 85 ? -1.553 9.466 9.229 1.00 74.88 85 GLU A O 1
ATOM 668 N N . ASN A 1 86 ? -3.466 10.354 8.489 1.00 84.88 86 ASN A N 1
ATOM 669 C CA . ASN A 1 86 ? -4.197 9.082 8.420 1.00 84.88 86 ASN A CA 1
ATOM 670 C C . ASN A 1 86 ? -3.996 8.324 7.096 1.00 84.88 86 ASN A C 1
ATOM 672 O O . ASN A 1 86 ? -4.833 7.495 6.728 1.00 84.88 86 ASN A O 1
ATOM 676 N N . THR A 1 87 ? -2.918 8.611 6.356 1.00 88.81 87 THR A N 1
ATOM 677 C CA . THR A 1 87 ? -2.604 7.946 5.085 1.00 88.81 87 THR A CA 1
ATOM 678 C C . THR A 1 87 ? -1.264 7.220 5.132 1.00 88.81 87 THR A C 1
ATOM 680 O O . THR A 1 87 ? -0.214 7.837 5.281 1.00 88.81 87 THR A O 1
ATOM 683 N N . LEU A 1 88 ? -1.294 5.902 4.935 1.00 90.31 88 LEU A N 1
ATOM 684 C CA . LEU A 1 88 ? -0.104 5.098 4.666 1.00 90.31 88 LEU A CA 1
ATOM 685 C C . LEU A 1 88 ? 0.125 5.039 3.153 1.00 90.31 88 LEU A C 1
ATOM 687 O O . LEU A 1 88 ? -0.796 4.726 2.407 1.00 90.31 88 LEU A O 1
ATOM 691 N N . THR A 1 89 ? 1.348 5.290 2.694 1.00 90.62 89 THR A N 1
ATOM 692 C CA . THR A 1 89 ? 1.707 5.143 1.274 1.00 90.62 89 THR A CA 1
ATOM 693 C C . THR A 1 89 ? 2.689 3.997 1.112 1.00 90.62 89 THR A C 1
ATOM 695 O O . THR A 1 89 ? 3.657 3.908 1.866 1.00 90.62 89 THR A O 1
ATOM 698 N N . VAL A 1 90 ? 2.435 3.116 0.145 1.00 90.44 90 VAL A N 1
ATOM 699 C CA . VAL A 1 90 ? 3.337 2.018 -0.204 1.00 90.44 90 VAL A C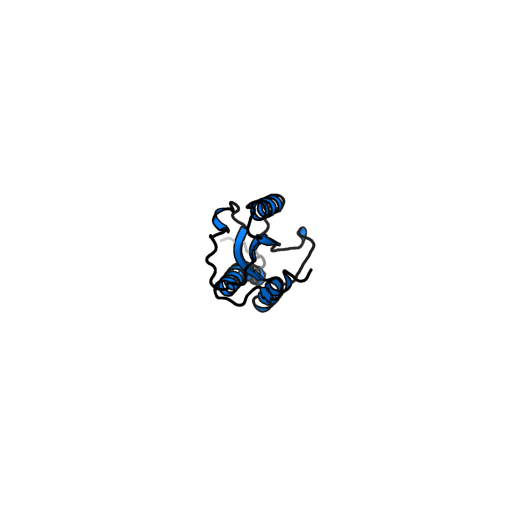A 1
ATOM 700 C C . VAL A 1 90 ? 3.551 1.942 -1.707 1.00 90.44 90 VAL A C 1
ATOM 702 O O . VAL A 1 90 ? 2.608 2.021 -2.495 1.00 90.44 90 VAL A O 1
ATOM 705 N N . ASP A 1 91 ? 4.805 1.739 -2.091 1.00 89.88 91 ASP A N 1
ATOM 706 C CA . ASP A 1 91 ? 5.214 1.529 -3.472 1.00 89.88 91 ASP A CA 1
ATOM 707 C C . ASP A 1 91 ? 5.284 0.033 -3.781 1.00 89.88 91 ASP A C 1
ATOM 709 O O . ASP A 1 91 ? 5.929 -0.742 -3.074 1.00 89.88 91 ASP A O 1
ATOM 713 N N . CYS A 1 92 ? 4.626 -0.378 -4.858 1.00 90.00 92 CYS A N 1
ATOM 714 C CA . CYS A 1 92 ? 4.537 -1.756 -5.315 1.00 90.00 92 CYS A CA 1
ATOM 715 C C . CYS A 1 92 ? 4.923 -1.856 -6.790 1.00 90.00 92 CYS A C 1
ATOM 717 O O . CYS A 1 92 ? 4.647 -0.960 -7.578 1.00 90.00 92 CYS A O 1
ATOM 719 N N . LEU A 1 93 ? 5.540 -2.967 -7.175 1.00 89.94 93 LEU A N 1
ATOM 720 C CA . LEU A 1 93 ? 5.871 -3.285 -8.558 1.00 89.94 93 LEU A CA 1
ATOM 721 C C . LEU A 1 93 ? 4.810 -4.208 -9.152 1.00 89.94 93 LEU A C 1
ATOM 723 O O . LEU A 1 93 ? 4.428 -5.215 -8.546 1.00 89.94 93 LEU A O 1
ATOM 727 N N . PHE A 1 94 ? 4.343 -3.876 -10.345 1.00 88.94 94 PHE A N 1
ATOM 728 C CA . PHE A 1 94 ? 3.252 -4.573 -11.006 1.00 88.94 94 PHE A CA 1
ATOM 729 C C . PHE A 1 94 ? 3.562 -4.771 -12.490 1.00 88.94 94 PHE A C 1
ATOM 731 O O . PHE A 1 94 ? 4.167 -3.907 -13.121 1.00 88.94 94 PHE A O 1
ATOM 738 N N . HIS A 1 95 ? 3.083 -5.878 -13.056 1.00 85.88 95 HIS A N 1
ATOM 739 C CA . HIS A 1 95 ? 3.083 -6.103 -14.496 1.00 85.88 95 HIS A CA 1
ATOM 740 C C . HIS A 1 95 ? 1.725 -6.630 -14.968 1.00 85.88 95 HIS A C 1
ATOM 742 O O . HIS A 1 95 ? 1.165 -7.509 -14.319 1.00 85.88 95 HIS A O 1
ATOM 748 N N . GLU A 1 96 ? 1.216 -6.157 -16.108 1.00 79.81 96 GLU A N 1
ATOM 749 C CA . GLU A 1 96 ? -0.128 -6.511 -16.601 1.00 79.81 96 GLU A CA 1
ATOM 750 C C . GLU A 1 96 ? -0.347 -8.025 -16.723 1.00 79.81 96 GLU A C 1
ATOM 752 O O . GLU A 1 96 ? -1.356 -8.533 -16.243 1.00 79.81 96 GLU A O 1
ATOM 757 N N . ASP A 1 97 ? 0.644 -8.750 -17.246 1.00 81.50 97 ASP A N 1
ATOM 758 C CA . ASP A 1 97 ? 0.564 -10.207 -17.424 1.00 81.50 97 ASP A CA 1
ATOM 759 C C . ASP A 1 97 ? 0.770 -11.020 -16.137 1.00 81.50 97 ASP A C 1
ATOM 761 O O . ASP A 1 97 ? 0.423 -12.197 -16.083 1.00 81.50 97 ASP A O 1
ATOM 765 N N . ARG A 1 98 ? 1.416 -10.443 -15.113 1.00 81.12 98 ARG A N 1
ATOM 766 C CA . ARG A 1 98 ? 1.829 -11.185 -13.902 1.00 81.12 98 ARG A CA 1
ATOM 767 C C . ARG A 1 98 ? 1.103 -10.749 -12.640 1.00 81.12 98 ARG A C 1
ATOM 769 O O . ARG A 1 98 ? 1.205 -11.417 -11.614 1.00 81.12 98 ARG A O 1
ATOM 776 N N . GLY A 1 99 ? 0.404 -9.626 -12.694 1.00 85.25 99 GLY A N 1
ATOM 777 C CA . GLY A 1 99 ? -0.146 -8.999 -11.515 1.00 85.25 99 GLY A CA 1
ATOM 778 C C . GLY A 1 99 ? 0.931 -8.339 -10.646 1.00 85.25 99 GLY A C 1
ATOM 779 O O . GLY A 1 99 ? 1.959 -7.841 -11.117 1.00 85.25 99 GLY A O 1
ATOM 780 N N . LEU A 1 100 ? 0.685 -8.358 -9.337 1.00 87.62 100 LEU A N 1
ATOM 781 C CA . LEU A 1 100 ? 1.636 -7.915 -8.320 1.00 87.62 100 LEU A CA 1
ATOM 782 C C . LEU A 1 100 ? 2.876 -8.825 -8.319 1.00 87.62 100 LEU A C 1
ATOM 784 O O . LEU A 1 100 ? 2.766 -10.027 -8.072 1.00 87.62 100 LEU A O 1
ATOM 788 N N . LEU A 1 101 ? 4.062 -8.254 -8.545 1.00 89.19 101 LEU A N 1
ATOM 789 C CA . LEU A 1 101 ? 5.299 -9.035 -8.623 1.00 89.19 101 LEU A CA 1
ATOM 790 C C . LEU A 1 101 ? 5.664 -9.681 -7.275 1.00 89.19 101 LEU A C 1
ATOM 792 O O . LEU A 1 101 ? 5.399 -9.136 -6.201 1.00 89.19 101 LEU A O 1
ATOM 796 N N . GLN A 1 102 ? 6.307 -10.847 -7.319 1.00 88.38 102 GLN A N 1
ATOM 797 C CA . GLN A 1 102 ? 6.881 -11.487 -6.137 1.00 88.38 102 GLN A CA 1
ATOM 798 C C . GLN A 1 102 ? 8.310 -10.975 -5.932 1.00 88.38 102 GLN A C 1
ATOM 800 O O . GLN A 1 102 ? 9.260 -11.562 -6.435 1.00 88.38 102 GLN A O 1
ATOM 805 N N . CYS A 1 103 ? 8.453 -9.865 -5.212 1.00 89.38 103 CYS A N 1
ATOM 806 C CA . CYS A 1 103 ? 9.746 -9.271 -4.879 1.00 89.38 103 CYS A CA 1
ATOM 807 C C . CYS A 1 103 ? 9.769 -8.771 -3.431 1.00 89.38 103 CYS A C 1
ATOM 809 O O . CYS A 1 103 ? 8.719 -8.598 -2.805 1.00 89.38 103 CYS A O 1
ATOM 811 N N . TYR A 1 104 ? 10.974 -8.512 -2.917 1.00 89.19 104 TYR A N 1
ATOM 812 C CA . TYR A 1 104 ? 11.180 -8.032 -1.550 1.00 89.19 104 TYR A CA 1
ATOM 813 C C . TYR A 1 104 ? 10.383 -6.751 -1.259 1.00 89.19 104 TYR A C 1
ATOM 815 O O . TYR A 1 104 ? 9.711 -6.674 -0.236 1.00 89.19 104 TYR A O 1
ATOM 823 N N . ARG A 1 105 ? 10.348 -5.788 -2.194 1.00 89.25 105 ARG A N 1
ATOM 824 C CA . ARG A 1 105 ? 9.570 -4.550 -2.012 1.00 89.25 105 ARG A CA 1
ATOM 825 C C . ARG A 1 105 ? 8.085 -4.822 -1.793 1.00 89.25 105 ARG A C 1
ATOM 827 O O . ARG A 1 105 ? 7.498 -4.266 -0.874 1.00 89.25 105 ARG A O 1
ATOM 834 N N . ASN A 1 106 ? 7.473 -5.653 -2.633 1.00 91.75 106 ASN A N 1
ATOM 835 C CA . ASN A 1 106 ? 6.041 -5.930 -2.526 1.00 91.75 106 ASN A CA 1
ATOM 836 C C . ASN A 1 106 ? 5.712 -6.701 -1.246 1.00 91.75 106 ASN A C 1
ATOM 838 O O . ASN A 1 106 ? 4.653 -6.486 -0.662 1.00 91.75 106 ASN A O 1
ATOM 842 N N . GLN A 1 107 ? 6.620 -7.575 -0.802 1.00 91.44 107 GLN A N 1
ATOM 843 C CA . GLN A 1 107 ? 6.503 -8.251 0.485 1.00 91.44 107 GLN A CA 1
ATOM 844 C C . GLN A 1 107 ? 6.558 -7.242 1.641 1.00 91.44 107 GLN A C 1
ATOM 846 O O . GLN A 1 107 ? 5.655 -7.221 2.472 1.00 91.44 107 GLN A O 1
ATOM 851 N N . GLU A 1 108 ? 7.546 -6.346 1.641 1.00 91.88 108 GLU A N 1
ATOM 852 C CA . GLU A 1 108 ? 7.685 -5.292 2.650 1.00 91.88 108 GLU A CA 1
ATOM 853 C C . GLU A 1 108 ? 6.473 -4.339 2.651 1.00 91.88 108 GLU A C 1
ATOM 855 O O . GLU A 1 108 ? 5.969 -3.965 3.709 1.00 91.88 108 GLU A O 1
ATOM 860 N N . ALA A 1 109 ? 5.949 -3.983 1.474 1.00 92.19 109 ALA A N 1
ATOM 861 C CA . ALA A 1 109 ? 4.740 -3.175 1.334 1.00 92.19 109 ALA A CA 1
ATOM 862 C C . ALA A 1 109 ? 3.517 -3.864 1.959 1.00 92.19 109 ALA A C 1
ATOM 864 O O . ALA A 1 109 ? 2.795 -3.249 2.744 1.00 92.19 109 ALA A O 1
ATOM 865 N N . LEU A 1 110 ? 3.301 -5.148 1.659 1.00 92.44 110 LEU A N 1
ATOM 866 C CA . LEU A 1 110 ? 2.212 -5.933 2.244 1.00 92.44 110 LEU A CA 1
ATOM 867 C C . LEU A 1 110 ? 2.354 -6.063 3.761 1.00 92.44 110 LEU A C 1
ATOM 869 O O . LEU A 1 110 ? 1.360 -5.939 4.475 1.00 92.44 110 LEU A O 1
ATOM 873 N N . GLU A 1 111 ? 3.567 -6.278 4.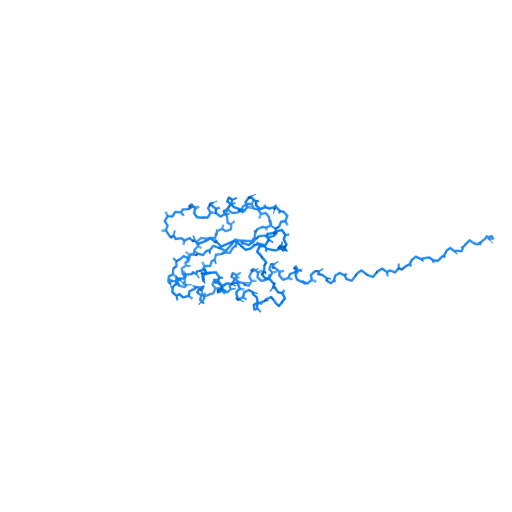267 1.00 92.44 111 GLU A N 1
ATOM 874 C CA . GLU A 1 111 ? 3.841 -6.363 5.702 1.00 92.44 111 GLU A CA 1
ATOM 875 C C . GLU A 1 111 ? 3.565 -5.039 6.414 1.00 92.44 111 GLU A C 1
ATOM 877 O O . GLU A 1 111 ? 2.871 -5.038 7.432 1.00 92.44 111 GLU A O 1
ATOM 882 N N . LYS A 1 112 ? 4.015 -3.912 5.850 1.00 92.62 112 LYS A N 1
ATOM 883 C CA . LYS A 1 112 ? 3.725 -2.567 6.372 1.00 92.62 112 LYS A CA 1
ATOM 884 C C . LYS A 1 112 ? 2.225 -2.305 6.446 1.00 92.62 112 LYS A C 1
ATOM 886 O O . LYS A 1 112 ? 1.723 -1.918 7.499 1.00 92.62 112 LYS A O 1
ATOM 891 N N . VAL A 1 113 ? 1.492 -2.565 5.360 1.00 92.38 113 VAL A N 1
ATOM 892 C CA . VAL A 1 113 ? 0.028 -2.398 5.336 1.00 92.38 113 VAL A CA 1
ATOM 893 C C . VAL A 1 113 ? -0.637 -3.325 6.350 1.00 92.38 113 VAL A C 1
ATOM 895 O O . VAL A 1 113 ? -1.509 -2.904 7.106 1.00 92.38 113 VAL A O 1
ATOM 898 N N . THR A 1 114 ? -0.182 -4.573 6.430 1.00 90.69 114 THR A N 1
ATOM 899 C CA . THR A 1 114 ? -0.700 -5.561 7.376 1.00 90.69 114 THR A CA 1
ATOM 900 C C . THR A 1 114 ? -0.526 -5.108 8.822 1.00 90.69 114 THR A C 1
ATOM 902 O O . THR A 1 114 ? -1.477 -5.152 9.598 1.00 90.69 114 THR A O 1
ATOM 905 N N . GLN A 1 115 ? 0.668 -4.652 9.197 1.00 89.94 115 GLN A N 1
ATOM 906 C CA . GLN A 1 115 ? 0.954 -4.153 10.543 1.00 89.94 115 GLN A CA 1
ATOM 907 C C . GLN A 1 115 ? 0.166 -2.886 10.873 1.00 89.94 115 GLN A C 1
ATOM 909 O O . GLN A 1 115 ? -0.220 -2.694 12.022 1.00 89.94 115 GLN A O 1
ATOM 914 N N . TRP A 1 116 ? -0.104 -2.048 9.876 1.00 88.69 116 TRP A N 1
ATOM 915 C CA . TRP A 1 116 ? -0.868 -0.822 10.062 1.00 88.69 116 TRP A CA 1
ATOM 916 C C . TRP A 1 116 ? -2.372 -1.073 10.251 1.00 88.69 116 TRP A C 1
ATOM 918 O O . TRP A 1 116 ? -3.015 -0.391 11.046 1.00 88.69 116 TRP A O 1
ATOM 928 N N . ILE A 1 117 ? -2.931 -2.082 9.571 1.00 87.88 117 ILE A N 1
ATOM 929 C CA . ILE A 1 117 ? -4.358 -2.438 9.659 1.00 87.88 117 ILE A CA 1
ATOM 930 C C . ILE A 1 117 ? -4.649 -3.366 10.847 1.00 87.88 117 ILE A C 1
ATOM 932 O O . ILE A 1 117 ? -5.693 -3.234 11.482 1.00 87.88 117 ILE A O 1
ATOM 936 N N . LYS A 1 118 ? -3.746 -4.298 11.183 1.00 82.62 118 LYS A N 1
ATOM 937 C CA . LYS A 1 118 ? -3.964 -5.320 12.227 1.00 82.62 118 LYS A CA 1
ATOM 938 C C . LYS A 1 118 ? -4.502 -4.778 13.557 1.00 82.62 118 LYS A C 1
ATOM 940 O O . LYS A 1 118 ? -5.451 -5.375 14.061 1.00 82.62 118 LYS A O 1
ATOM 945 N N . PRO A 1 119 ? -3.973 -3.677 14.126 1.00 80.06 119 PRO A N 1
ATOM 946 C CA . PRO A 1 119 ? -4.484 -3.137 15.381 1.00 80.06 119 PRO A CA 1
ATOM 947 C C . PRO A 1 119 ? -5.988 -2.856 15.354 1.00 80.06 119 PRO A C 1
ATOM 949 O O . PRO A 1 119 ? -6.635 -3.056 16.370 1.00 80.06 119 PRO A O 1
ATOM 952 N N . LEU A 1 120 ? -6.549 -2.488 14.197 1.00 69.12 120 LEU A N 1
ATOM 953 C CA . LEU A 1 120 ? -7.971 -2.166 14.021 1.00 69.12 120 LEU A CA 1
ATOM 954 C C . LEU A 1 120 ? -8.874 -3.385 14.189 1.00 69.12 120 LEU A C 1
ATOM 956 O O . LEU A 1 120 ? -9.944 -3.285 14.779 1.00 69.12 120 LEU A O 1
ATOM 960 N N . VAL A 1 121 ? -8.408 -4.540 13.713 1.00 60.62 121 VAL A N 1
ATOM 961 C CA . VAL A 1 121 ? -9.136 -5.814 13.791 1.00 60.62 121 VAL A CA 1
ATOM 962 C C . VAL A 1 121 ? -9.121 -6.371 15.218 1.00 60.62 121 VAL A C 1
ATOM 964 O O . VAL A 1 121 ? -10.042 -7.072 15.623 1.00 60.62 121 VAL A O 1
ATOM 967 N N . PHE A 1 122 ? -8.092 -6.041 16.005 1.00 58.16 122 PHE A N 1
ATOM 968 C CA . PHE A 1 122 ? -7.952 -6.497 17.392 1.00 58.16 122 PHE A CA 1
ATOM 969 C C . PHE A 1 122 ? -8.460 -5.493 18.441 1.00 58.16 122 PHE A C 1
ATOM 971 O O . PHE A 1 122 ? -8.686 -5.887 19.586 1.00 58.16 122 PHE A O 1
ATOM 978 N N . THR A 1 123 ? -8.687 -4.221 18.092 1.00 53.03 123 THR A N 1
ATOM 979 C CA . THR A 1 123 ? -9.193 -3.207 19.039 1.00 53.03 123 THR A CA 1
ATOM 980 C C . THR A 1 123 ? -10.641 -3.402 19.496 1.00 53.03 123 THR A C 1
ATOM 982 O O . THR A 1 123 ? -11.039 -2.748 20.460 1.00 53.03 123 THR A O 1
ATOM 985 N N . GLU A 1 124 ? -11.410 -4.326 18.909 1.00 49.66 124 GLU A N 1
ATOM 986 C CA . GLU A 1 124 ? -12.763 -4.650 19.395 1.00 49.66 124 GLU A CA 1
ATOM 987 C C . GLU A 1 124 ? -12.792 -5.480 20.698 1.00 49.66 124 GLU A C 1
ATOM 989 O O . GLU A 1 124 ? -13.859 -5.670 21.274 1.00 49.66 124 GLU A O 1
ATOM 994 N N . PHE A 1 125 ? -11.647 -5.906 21.252 1.00 48.09 125 PHE A N 1
ATOM 995 C CA . PHE A 1 125 ? -11.584 -6.512 22.594 1.00 48.09 125 PHE A CA 1
ATOM 996 C C . PHE A 1 125 ? -11.166 -5.512 23.683 1.00 48.09 125 PHE A C 1
ATOM 998 O O . PHE A 1 125 ? -10.287 -5.792 24.496 1.00 48.09 125 PHE A O 1
ATOM 1005 N N . HIS A 1 126 ? -11.811 -4.345 23.758 1.00 47.81 126 HIS A N 1
ATOM 1006 C CA . HIS A 1 126 ? -11.822 -3.606 25.024 1.00 47.81 126 HIS A CA 1
ATOM 1007 C C . HIS A 1 126 ? -12.797 -4.302 25.978 1.00 47.81 126 HIS A C 1
ATOM 1009 O O . HIS A 1 126 ? -14.005 -4.064 25.936 1.00 47.81 126 HIS A O 1
ATOM 1015 N N . GLN A 1 127 ? -12.271 -5.169 26.850 1.00 42.56 127 GLN A N 1
ATOM 1016 C CA . GLN A 1 127 ? -12.990 -5.599 28.048 1.00 42.56 127 GLN A CA 1
ATOM 1017 C C . GLN A 1 127 ? -13.360 -4.352 28.864 1.00 42.56 127 GLN A C 1
ATOM 1019 O O . GLN A 1 127 ? -12.558 -3.843 29.642 1.00 42.56 127 GLN A O 1
ATOM 1024 N N . HIS A 1 128 ? -14.587 -3.861 28.706 1.00 44.66 128 HIS A N 1
ATOM 1025 C CA . HIS A 1 128 ? -15.209 -3.022 29.717 1.00 44.66 128 HIS A CA 1
ATOM 1026 C C . HIS A 1 128 ? -15.612 -3.938 30.870 1.00 44.66 128 HIS A C 1
ATOM 1028 O O . HIS A 1 128 ? -16.695 -4.525 30.868 1.00 44.66 128 HIS A O 1
ATOM 1034 N N . SER A 1 129 ? -14.754 -4.065 31.879 1.00 49.50 129 SER A N 1
ATOM 1035 C CA . SER A 1 129 ? -15.200 -4.502 33.197 1.00 49.50 129 SER A CA 1
ATOM 1036 C C . SER A 1 129 ? -16.025 -3.375 33.829 1.00 49.50 129 SER A C 1
ATOM 1038 O O . SER A 1 129 ? -15.558 -2.610 34.667 1.00 49.50 129 SER A O 1
ATOM 1040 N N . HIS A 1 130 ? -17.294 -3.269 33.428 1.00 49.16 130 HIS A N 1
ATOM 1041 C CA . HIS A 1 130 ? -18.303 -2.622 34.258 1.00 49.16 130 HIS A CA 1
ATOM 1042 C C . HIS A 1 130 ? -18.465 -3.456 35.532 1.00 49.16 130 HIS A C 1
ATOM 1044 O O . HIS A 1 130 ? -18.953 -4.582 35.483 1.00 49.16 130 HIS A O 1
ATOM 1050 N N . SER A 1 131 ? -18.076 -2.900 36.678 1.00 51.44 131 SER A N 1
ATOM 1051 C CA . SER A 1 131 ? -18.554 -3.376 37.977 1.00 51.44 131 SER A CA 1
ATOM 1052 C C . SER A 1 131 ? -19.543 -2.355 38.528 1.00 51.44 131 SER A C 1
ATOM 1054 O O . SER A 1 131 ? -19.244 -1.168 38.639 1.00 51.44 131 SER A O 1
ATOM 1056 N N . LEU A 1 132 ? -20.752 -2.856 38.769 1.00 46.47 132 LEU A N 1
ATOM 1057 C CA . LEU A 1 132 ? -21.966 -2.162 39.185 1.00 46.47 132 LEU A CA 1
ATOM 1058 C C . LEU A 1 132 ? -21.833 -1.435 40.535 1.00 46.47 132 LEU A C 1
ATOM 1060 O O . LEU A 1 132 ? -21.033 -1.788 41.397 1.00 46.47 132 LEU A O 1
ATOM 1064 N N . SER A 1 133 ? -22.675 -0.417 40.689 1.00 46.84 133 SER A N 1
ATOM 1065 C CA . SER A 1 133 ? -22.801 0.510 41.814 1.00 46.84 133 SER A CA 1
ATOM 1066 C C . SER A 1 133 ? -23.347 -0.113 43.119 1.00 46.84 133 SER A C 1
ATOM 1068 O O . SER A 1 133 ? -24.327 -0.844 43.064 1.00 46.84 133 SER A O 1
ATOM 1070 N N . THR A 1 134 ? -22.707 0.273 44.242 1.00 48.56 134 THR A N 1
ATOM 1071 C CA . THR A 1 134 ? -23.148 0.574 45.644 1.00 48.56 134 THR A CA 1
ATOM 1072 C C . THR A 1 134 ? -24.145 -0.333 46.415 1.00 48.56 134 THR A C 1
ATOM 1074 O O . THR A 1 134 ? -24.939 -1.065 45.836 1.00 48.56 134 THR A O 1
ATOM 1077 N N . PRO A 1 135 ? -24.115 -0.294 47.771 1.00 50.91 135 PRO A N 1
ATOM 1078 C CA . PRO A 1 135 ? -24.945 0.693 48.480 1.00 50.91 135 PRO A CA 1
ATOM 1079 C C . PRO A 1 135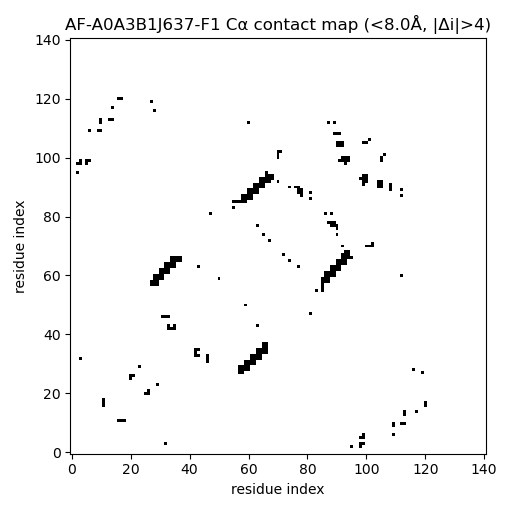 ? -24.283 1.393 49.689 1.00 50.91 135 PRO A C 1
ATOM 1081 O O . PRO A 1 135 ? -23.329 0.911 50.294 1.00 50.91 135 PRO A O 1
ATOM 1084 N N . ASN A 1 136 ? -24.856 2.555 50.023 1.00 45.66 136 ASN A N 1
ATOM 1085 C CA . ASN A 1 136 ? -24.685 3.338 51.252 1.00 45.66 136 ASN A CA 1
ATOM 1086 C C . ASN A 1 136 ? -24.749 2.500 52.539 1.00 45.66 136 ASN A C 1
ATOM 1088 O O . ASN A 1 136 ? -25.658 1.686 52.675 1.00 45.66 136 ASN A O 1
ATOM 1092 N N . THR A 1 137 ? -23.961 2.895 53.548 1.00 47.25 137 THR A N 1
ATOM 1093 C CA . THR A 1 137 ? -24.393 2.818 54.954 1.00 47.25 137 THR A CA 1
ATOM 1094 C C . THR A 1 137 ? -23.930 4.062 55.713 1.00 47.25 137 THR A C 1
ATOM 1096 O O . THR A 1 137 ? -22.743 4.269 55.950 1.00 47.25 137 THR A O 1
ATOM 1099 N N . THR A 1 138 ? -24.896 4.891 56.095 1.00 48.91 138 THR A N 1
ATOM 1100 C CA . THR A 1 138 ? -24.793 5.881 57.170 1.00 48.91 138 THR A CA 1
ATOM 1101 C C . THR A 1 138 ? -24.952 5.160 58.504 1.00 48.91 138 THR A C 1
ATOM 1103 O O . THR A 1 138 ? -26.018 4.588 58.702 1.00 48.91 138 THR A O 1
ATOM 1106 N N . THR A 1 139 ? -23.998 5.271 59.439 1.00 52.09 139 THR A N 1
ATOM 1107 C CA . THR A 1 139 ? -24.328 5.240 60.878 1.00 52.09 139 THR A CA 1
ATOM 1108 C C . THR A 1 139 ? -23.325 6.044 61.711 1.00 52.09 139 THR A C 1
ATOM 1110 O O . THR A 1 139 ? -22.116 5.945 61.543 1.00 52.09 139 THR A O 1
ATOM 1113 N N . HIS A 1 140 ? -23.903 6.848 62.594 1.00 50.09 140 HIS A N 1
ATOM 1114 C CA . HIS A 1 140 ? -23.356 7.795 63.558 1.00 50.09 140 HIS A CA 1
ATOM 1115 C C . HIS A 1 140 ? -22.762 7.095 64.797 1.00 50.09 140 HIS A C 1
ATOM 1117 O O . HIS A 1 140 ? -23.339 6.101 65.245 1.00 50.09 140 HIS A O 1
ATOM 1123 N N . SER A 1 141 ? -21.703 7.649 65.400 1.00 51.41 141 SER A N 1
ATOM 1124 C CA . SER A 1 141 ? -21.427 7.683 66.855 1.00 51.41 141 SER A CA 1
ATOM 1125 C C . SER A 1 141 ? -20.297 8.663 67.138 1.00 51.41 141 SER A C 1
ATOM 1127 O O . SER A 1 141 ? -19.237 8.516 66.494 1.00 51.41 141 SER A O 1
#